Protein AF-A0A971NI83-F1 (afdb_monomer)

Structure (mmCIF, N/CA/C/O backbone):
data_AF-A0A971NI83-F1
#
_entry.id   AF-A0A971NI83-F1
#
loop_
_atom_site.group_PDB
_atom_site.id
_atom_site.type_symbol
_atom_site.label_atom_id
_atom_site.label_alt_id
_atom_site.label_comp_id
_atom_site.label_asym_id
_atom_site.label_entity_id
_atom_site.label_seq_id
_atom_site.pdbx_PDB_ins_code
_atom_site.Cartn_x
_atom_site.Cartn_y
_atom_site.Cartn_z
_atom_site.occupancy
_atom_site.B_iso_or_equiv
_atom_site.auth_seq_id
_atom_site.auth_comp_id
_atom_site.auth_asym_id
_atom_site.auth_atom_id
_atom_site.pdbx_PDB_model_num
ATOM 1 N N . MET A 1 1 ? 35.364 -11.938 -44.742 1.00 52.56 1 MET A N 1
ATOM 2 C CA . MET A 1 1 ? 33.900 -11.849 -44.535 1.00 52.56 1 MET A CA 1
ATOM 3 C C 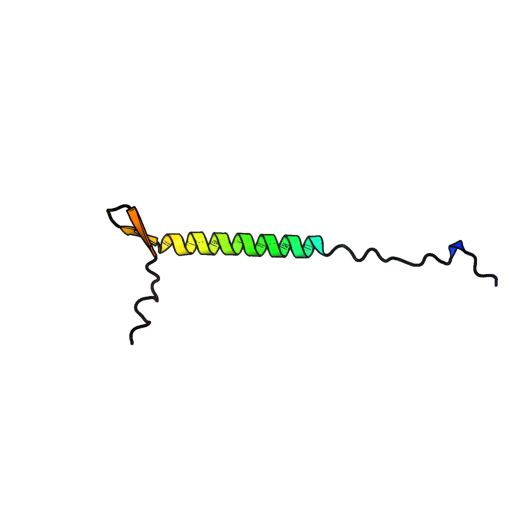. MET A 1 1 ? 33.579 -10.428 -44.101 1.00 52.56 1 MET A C 1
ATOM 5 O O . MET A 1 1 ? 33.976 -10.039 -43.014 1.00 52.56 1 MET A O 1
ATOM 9 N N . ALA A 1 2 ? 32.983 -9.626 -44.987 1.00 61.66 2 ALA A N 1
ATOM 10 C CA . ALA A 1 2 ? 32.647 -8.233 -44.699 1.00 61.66 2 ALA A CA 1
ATOM 11 C C . ALA A 1 2 ? 31.384 -8.179 -43.828 1.00 61.66 2 ALA A C 1
ATOM 13 O O . ALA A 1 2 ? 30.331 -8.675 -44.230 1.00 61.66 2 ALA A O 1
ATOM 14 N N . ILE A 1 3 ? 31.515 -7.612 -42.631 1.00 60.59 3 ILE A N 1
ATOM 15 C CA . ILE A 1 3 ? 30.414 -7.400 -41.687 1.00 60.59 3 ILE A CA 1
ATOM 16 C C . ILE A 1 3 ? 29.423 -6.440 -42.358 1.00 60.59 3 ILE A C 1
ATOM 18 O O . ILE A 1 3 ? 29.790 -5.320 -42.717 1.00 60.59 3 ILE A O 1
ATOM 22 N N . LYS A 1 4 ? 28.183 -6.882 -42.599 1.00 68.25 4 LYS A N 1
ATOM 23 C CA . LYS A 1 4 ? 27.165 -6.033 -43.232 1.00 68.25 4 LYS A CA 1
ATOM 24 C C . LYS A 1 4 ? 26.640 -5.037 -42.186 1.00 68.25 4 LYS A C 1
ATOM 26 O O . LYS A 1 4 ? 26.378 -5.446 -41.062 1.00 68.25 4 LYS A O 1
ATOM 31 N N . PRO A 1 5 ? 26.385 -3.761 -42.528 1.00 58.59 5 PRO A N 1
ATOM 32 C CA . PRO A 1 5 ? 25.868 -2.768 -41.575 1.00 58.59 5 PRO A CA 1
ATOM 33 C C . PRO A 1 5 ? 24.501 -3.144 -40.973 1.00 58.59 5 PRO A C 1
ATOM 35 O O . PRO A 1 5 ? 24.154 -2.678 -39.894 1.00 58.59 5 PRO A O 1
ATOM 38 N N . LYS A 1 6 ? 23.751 -4.052 -41.616 1.00 57.75 6 LYS A N 1
ATOM 39 C CA . LYS A 1 6 ? 22.524 -4.644 -41.055 1.00 57.75 6 LYS A CA 1
ATOM 40 C C . LYS A 1 6 ? 22.761 -5.544 -39.831 1.00 57.75 6 LYS A C 1
ATOM 42 O O . LYS A 1 6 ? 21.816 -5.803 -39.097 1.00 57.75 6 LYS A O 1
ATOM 47 N N . ASP A 1 7 ? 23.989 -6.025 -39.629 1.00 58.84 7 ASP A N 1
ATOM 48 C CA . ASP A 1 7 ? 24.370 -6.850 -38.476 1.00 58.84 7 ASP A CA 1
ATOM 49 C C . ASP A 1 7 ? 24.742 -5.986 -37.255 1.00 58.84 7 ASP A C 1
ATOM 51 O O . ASP A 1 7 ? 24.889 -6.505 -36.151 1.00 58.84 7 ASP A O 1
ATOM 55 N N . VAL A 1 8 ? 24.823 -4.655 -37.412 1.00 60.47 8 VAL A N 1
ATOM 56 C CA . VAL A 1 8 ? 25.125 -3.696 -36.330 1.00 60.47 8 VAL A CA 1
ATOM 57 C C . VAL A 1 8 ? 23.840 -3.150 -35.697 1.00 60.47 8 VAL A C 1
ATOM 59 O O . VAL A 1 8 ? 23.691 -1.959 -35.436 1.00 60.47 8 VAL A O 1
ATOM 62 N N . TYR A 1 9 ? 22.874 -4.024 -35.424 1.00 62.97 9 TYR A N 1
ATOM 63 C CA . TYR A 1 9 ? 21.750 -3.659 -34.562 1.00 62.97 9 TYR A CA 1
ATOM 64 C C . TYR A 1 9 ? 21.376 -4.803 -33.630 1.00 62.97 9 TYR A C 1
ATOM 66 O O . TYR A 1 9 ? 20.281 -5.360 -33.672 1.00 62.97 9 TYR A O 1
ATOM 74 N N . GLN A 1 10 ? 22.300 -5.145 -32.736 1.00 58.34 10 GLN A N 1
ATOM 75 C CA . GLN A 1 10 ? 21.972 -5.973 -31.585 1.00 58.34 10 GLN A CA 1
ATOM 76 C C . GLN A 1 10 ? 21.645 -5.102 -30.379 1.00 58.34 10 GLN A C 1
ATOM 78 O O . GLN A 1 10 ? 22.476 -4.776 -29.541 1.00 58.34 10 GLN A O 1
ATOM 83 N N . GLY A 1 11 ? 20.354 -4.792 -30.294 1.00 57.62 11 GLY A N 1
ATOM 84 C CA . GLY A 1 11 ? 19.653 -4.879 -29.028 1.00 57.62 11 GLY A CA 1
ATOM 85 C C . GLY A 1 11 ? 19.908 -3.737 -28.059 1.00 57.62 11 GLY A C 1
ATOM 86 O O . GLY A 1 11 ? 20.480 -3.941 -26.991 1.00 57.62 11 GLY A O 1
ATOM 87 N N . ARG A 1 12 ? 19.198 -2.624 -28.269 1.00 54.16 12 ARG A N 1
ATOM 88 C CA . ARG A 1 12 ? 18.517 -2.026 -27.116 1.00 54.16 12 ARG A CA 1
ATOM 89 C C . ARG A 1 12 ? 17.452 -3.042 -26.696 1.00 54.16 12 ARG A C 1
ATOM 91 O O . ARG A 1 12 ? 16.297 -2.940 -27.109 1.00 54.16 12 ARG A O 1
ATOM 98 N N . ARG A 1 13 ? 17.866 -4.091 -25.963 1.00 56.97 13 ARG A N 1
ATOM 99 C CA . ARG A 1 13 ? 16.953 -5.004 -25.269 1.00 56.97 13 ARG A CA 1
ATOM 100 C C . ARG A 1 13 ? 15.960 -4.077 -24.593 1.00 56.97 13 ARG A C 1
ATOM 102 O O . ARG A 1 13 ? 16.370 -3.245 -23.785 1.00 56.97 13 ARG A O 1
ATOM 109 N N . LYS A 1 14 ? 14.688 -4.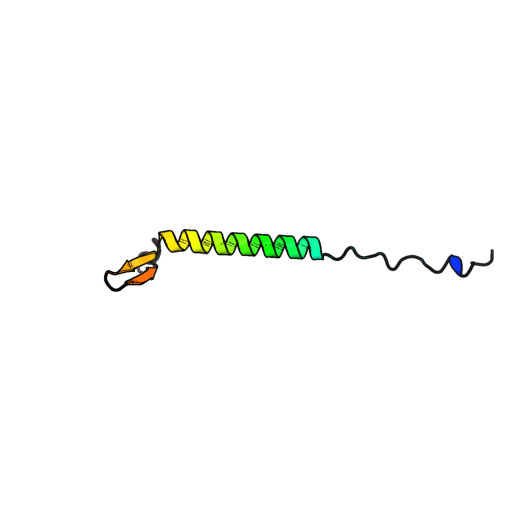139 -25.001 1.00 58.66 14 LYS A N 1
ATOM 110 C CA . LYS A 1 14 ? 13.592 -3.533 -24.253 1.00 58.66 14 LYS A CA 1
ATOM 111 C C . LYS A 1 14 ? 13.713 -4.139 -22.861 1.00 58.66 14 LYS A C 1
ATOM 113 O O . LYS A 1 14 ? 13.224 -5.240 -22.637 1.00 58.66 14 LYS A O 1
ATOM 118 N N . ALA A 1 15 ? 14.446 -3.477 -21.970 1.00 58.47 15 ALA A N 1
ATOM 119 C CA . ALA A 1 15 ? 14.395 -3.729 -20.551 1.00 58.47 15 ALA A CA 1
ATOM 120 C C . ALA A 1 15 ?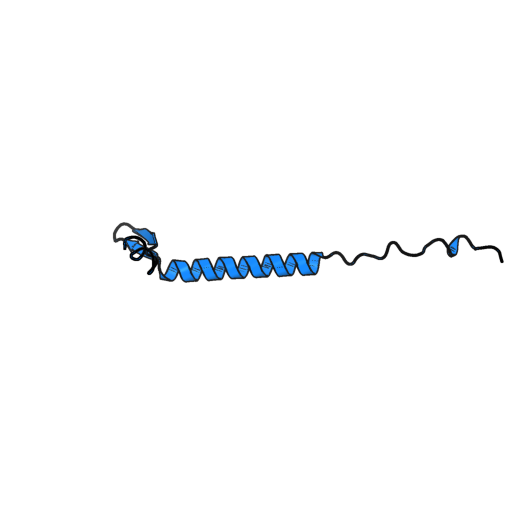 12.920 -3.531 -20.236 1.00 58.47 15 ALA A C 1
ATOM 122 O O . ALA A 1 15 ? 12.416 -2.408 -20.326 1.00 58.47 15 ALA A O 1
ATOM 123 N N . GLY A 1 16 ? 12.198 -4.649 -20.108 1.00 60.94 16 GLY A N 1
ATOM 124 C CA . GLY A 1 16 ? 10.761 -4.650 -19.909 1.00 60.94 16 GLY A CA 1
ATOM 125 C C . GLY A 1 16 ? 10.500 -3.685 -18.774 1.00 60.94 16 GLY A C 1
ATOM 126 O O . GLY A 1 16 ? 11.040 -3.878 -17.687 1.00 60.94 16 GLY A O 1
ATOM 127 N N . LYS A 1 17 ? 9.804 -2.580 -19.072 1.00 65.88 17 LYS A N 1
ATOM 128 C CA . LYS A 1 17 ? 9.580 -1.510 -18.103 1.00 65.88 17 LYS A CA 1
ATOM 129 C C . LYS A 1 17 ? 9.090 -2.184 -16.818 1.00 65.88 17 LYS A C 1
ATOM 131 O O . LYS A 1 17 ? 8.051 -2.846 -16.878 1.00 65.88 17 LYS A O 1
ATOM 136 N N . PRO A 1 18 ? 9.763 -2.011 -15.667 1.00 69.50 18 PRO A N 1
ATOM 137 C CA . PRO A 1 18 ? 9.340 -2.629 -14.410 1.00 69.50 18 PRO A CA 1
ATOM 138 C C . PRO A 1 18 ? 8.000 -2.070 -13.907 1.00 69.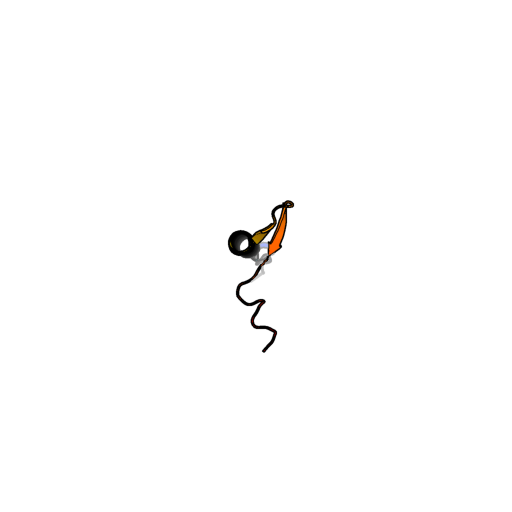50 18 PRO A C 1
ATOM 140 O O . PRO A 1 18 ? 7.558 -2.417 -12.819 1.00 69.50 18 PRO A O 1
ATOM 143 N N . GLY A 1 19 ? 7.321 -1.233 -14.703 1.00 77.00 19 GLY A N 1
ATOM 144 C CA . GLY A 1 19 ? 6.039 -0.610 -14.405 1.00 77.00 19 GLY A CA 1
ATOM 145 C C . GLY A 1 19 ? 4.962 -1.593 -13.966 1.00 77.00 19 GLY A C 1
ATOM 146 O O . GLY A 1 19 ? 4.141 -1.218 -13.143 1.00 77.00 19 GLY A O 1
ATOM 147 N N . ARG A 1 20 ? 4.993 -2.859 -14.414 1.00 83.38 20 ARG A N 1
ATOM 148 C CA . ARG A 1 20 ? 4.081 -3.875 -13.870 1.00 83.38 20 ARG A CA 1
ATOM 149 C C . ARG A 1 20 ? 4.370 -4.123 -12.388 1.00 83.38 20 ARG A C 1
ATOM 151 O O . ARG A 1 20 ? 3.462 -3.993 -11.585 1.00 83.38 20 ARG A O 1
ATOM 158 N N . ILE A 1 21 ? 5.616 -4.420 -12.022 1.00 85.44 21 ILE A N 1
ATOM 159 C CA . ILE A 1 21 ? 6.012 -4.670 -10.626 1.00 85.44 21 ILE A CA 1
ATOM 160 C C . ILE A 1 21 ? 5.727 -3.435 -9.767 1.00 85.44 21 ILE A C 1
ATOM 162 O O . ILE A 1 21 ? 5.093 -3.559 -8.729 1.00 85.44 21 ILE A O 1
ATOM 166 N N . ILE A 1 22 ? 6.103 -2.244 -10.240 1.00 89.00 22 ILE A N 1
ATOM 167 C CA . ILE A 1 22 ? 5.864 -0.984 -9.521 1.00 89.00 22 ILE A CA 1
ATOM 168 C C . ILE A 1 22 ? 4.362 -0.757 -9.288 1.00 89.00 22 ILE A C 1
ATOM 170 O O . ILE A 1 22 ? 3.967 -0.395 -8.182 1.00 89.00 22 ILE A O 1
ATOM 174 N N . ALA A 1 23 ? 3.517 -1.015 -10.292 1.00 90.19 23 ALA A N 1
ATOM 175 C CA . ALA A 1 23 ? 2.067 -0.893 -10.155 1.00 90.19 23 ALA A CA 1
ATOM 176 C C . ALA A 1 23 ? 1.488 -1.902 -9.150 1.00 90.19 23 ALA A C 1
ATOM 178 O O . ALA A 1 23 ? 0.645 -1.531 -8.337 1.00 90.19 23 ALA A O 1
ATOM 179 N N . TRP A 1 24 ? 1.963 -3.152 -9.161 1.00 94.00 24 TRP A N 1
ATOM 180 C CA . TRP A 1 24 ? 1.543 -4.164 -8.185 1.00 94.00 24 TRP A CA 1
ATOM 181 C C . TRP A 1 24 ? 1.962 -3.794 -6.761 1.00 94.00 24 TRP A C 1
ATOM 183 O O . TRP A 1 24 ? 1.147 -3.898 -5.848 1.00 94.00 24 TRP A O 1
ATOM 193 N N . THR A 1 25 ? 3.189 -3.303 -6.570 1.00 94.38 25 THR A N 1
ATOM 194 C CA . THR A 1 25 ? 3.663 -2.842 -5.259 1.00 94.38 25 THR A CA 1
ATOM 195 C C . THR A 1 25 ? 2.835 -1.663 -4.754 1.00 94.38 25 THR A C 1
ATOM 197 O O . THR A 1 25 ? 2.405 -1.668 -3.603 1.00 94.38 25 THR A O 1
ATOM 200 N N . ALA A 1 26 ? 2.557 -0.677 -5.610 1.00 95.38 26 ALA A N 1
ATOM 201 C CA . ALA A 1 26 ? 1.722 0.465 -5.247 1.00 95.38 26 ALA A CA 1
ATOM 202 C C . ALA A 1 26 ? 0.299 0.032 -4.854 1.00 95.38 26 ALA A C 1
ATOM 204 O O . ALA A 1 26 ? -0.213 0.474 -3.828 1.00 95.38 26 ALA A O 1
ATOM 205 N N . ALA A 1 27 ? -0.315 -0.878 -5.618 1.00 96.25 27 ALA A N 1
ATOM 206 C CA . ALA A 1 27 ? -1.636 -1.414 -5.301 1.00 96.25 27 ALA A CA 1
ATOM 207 C C . ALA A 1 27 ? -1.646 -2.175 -3.964 1.00 96.25 27 ALA A C 1
ATOM 209 O O . ALA A 1 27 ? -2.542 -1.962 -3.149 1.00 96.25 27 ALA A O 1
ATOM 210 N N . ALA A 1 28 ? -0.634 -3.009 -3.703 1.00 95.62 28 ALA A N 1
ATOM 211 C CA . ALA A 1 28 ? -0.514 -3.744 -2.444 1.00 95.62 28 ALA A CA 1
ATOM 212 C C . ALA A 1 28 ? -0.387 -2.803 -1.234 1.00 95.62 28 ALA A C 1
ATOM 214 O O . ALA A 1 28 ? -1.069 -3.002 -0.229 1.00 95.62 28 ALA A O 1
ATOM 215 N N . LEU A 1 29 ? 0.426 -1.747 -1.348 1.00 97.25 29 LEU A N 1
ATOM 216 C CA . LEU A 1 29 ? 0.553 -0.722 -0.306 1.00 97.25 29 LEU A CA 1
ATOM 217 C C . LEU A 1 29 ? -0.768 0.015 -0.064 1.00 97.25 29 LEU A C 1
ATOM 219 O O . LEU A 1 29 ? -1.117 0.286 1.082 1.00 97.25 29 LEU A O 1
ATOM 223 N N . PHE A 1 30 ? -1.523 0.302 -1.125 1.00 97.00 30 PHE A N 1
ATOM 224 C CA . PHE A 1 30 ? -2.814 0.976 -1.013 1.00 97.00 30 PHE A CA 1
ATOM 225 C C . PHE A 1 30 ? -3.849 0.107 -0.290 1.00 97.00 30 PHE A C 1
ATOM 227 O O . PHE A 1 30 ? -4.522 0.571 0.628 1.00 97.00 30 PHE A O 1
ATOM 234 N N . VAL A 1 31 ? -3.928 -1.178 -0.647 1.00 96.56 31 VAL A N 1
ATOM 235 C CA . VAL A 1 31 ? -4.798 -2.149 0.036 1.00 96.56 31 VAL A CA 1
ATOM 236 C C . VAL A 1 31 ? -4.405 -2.292 1.507 1.00 96.56 31 VAL A C 1
ATOM 238 O O . VAL A 1 31 ? -5.281 -2.287 2.371 1.00 96.56 31 VAL A O 1
ATOM 241 N N . LEU A 1 32 ? -3.104 -2.357 1.809 1.00 95.38 32 LEU A N 1
ATOM 242 C CA . LEU A 1 32 ? -2.608 -2.421 3.184 1.00 95.38 32 LEU A CA 1
ATOM 243 C C . LEU A 1 32 ? -3.007 -1.176 3.991 1.00 95.38 32 LEU A C 1
ATOM 245 O O . LEU A 1 32 ? -3.504 -1.308 5.108 1.00 95.38 32 LEU A O 1
ATOM 249 N N . ALA A 1 33 ? -2.840 0.020 3.422 1.00 94.06 33 ALA A N 1
ATOM 250 C CA . ALA A 1 33 ? -3.230 1.272 4.067 1.00 94.06 33 ALA A CA 1
ATOM 251 C C . ALA A 1 33 ? -4.738 1.318 4.365 1.00 94.06 33 ALA A C 1
ATOM 253 O O . ALA A 1 33 ? -5.136 1.706 5.463 1.00 94.06 33 ALA A O 1
ATOM 254 N N . ILE A 1 34 ? -5.573 0.864 3.424 1.00 93.38 34 ILE A N 1
ATOM 255 C CA . ILE A 1 34 ? -7.025 0.761 3.616 1.00 93.38 34 ILE A CA 1
ATOM 256 C C . ILE A 1 34 ? -7.351 -0.230 4.739 1.00 93.38 34 ILE A C 1
ATOM 258 O O . ILE A 1 34 ? -8.139 0.093 5.626 1.00 93.38 34 ILE A O 1
ATOM 262 N N . ALA A 1 35 ? -6.740 -1.416 4.737 1.00 89.94 35 ALA A N 1
ATOM 263 C CA . ALA A 1 35 ? -6.976 -2.428 5.764 1.00 89.94 35 ALA A CA 1
ATOM 264 C C . ALA A 1 35 ? -6.602 -1.918 7.165 1.00 89.94 35 ALA A C 1
ATOM 266 O O . ALA A 1 35 ? -7.382 -2.078 8.104 1.00 89.94 35 ALA A O 1
ATOM 267 N N . LEU A 1 36 ? -5.454 -1.244 7.291 1.00 87.00 36 LEU A N 1
ATOM 268 C CA . LEU A 1 36 ? -5.042 -0.594 8.535 1.00 87.00 36 LEU A CA 1
ATOM 269 C C . LEU A 1 36 ? -6.042 0.484 8.955 1.00 87.00 36 LEU A C 1
ATOM 271 O O . LEU A 1 36 ? -6.440 0.508 10.113 1.00 87.00 36 LEU A O 1
ATOM 275 N N . PHE A 1 37 ? -6.494 1.332 8.028 1.00 85.31 37 PHE A N 1
ATOM 276 C CA . PHE A 1 37 ? -7.474 2.380 8.314 1.00 85.31 37 PHE A CA 1
ATOM 277 C C . PHE A 1 37 ? -8.803 1.812 8.831 1.00 85.31 37 PHE A C 1
ATOM 279 O O . PHE A 1 37 ? -9.320 2.283 9.843 1.00 85.31 37 PHE A O 1
ATOM 286 N N . PHE A 1 38 ? -9.344 0.773 8.188 1.00 83.00 38 PHE A N 1
ATOM 287 C CA . PHE A 1 38 ? -10.571 0.115 8.649 1.00 83.00 38 PHE A CA 1
ATOM 288 C C . PHE A 1 38 ? -10.379 -0.623 9.978 1.00 83.00 38 PHE A C 1
ATOM 290 O O . PHE A 1 38 ? -11.256 -0.548 10.838 1.00 83.00 38 PHE A O 1
ATOM 297 N N . GLY A 1 39 ? -9.235 -1.283 10.174 1.00 81.00 39 GLY A N 1
ATOM 298 C CA . GLY A 1 39 ? -8.890 -1.921 11.444 1.00 81.00 39 GLY A CA 1
ATOM 299 C C . GLY A 1 39 ? -8.804 -0.907 12.584 1.00 81.00 39 GLY A C 1
ATOM 300 O O . GLY A 1 39 ? -9.458 -1.077 13.606 1.00 81.00 39 GLY A O 1
ATOM 301 N N . LEU A 1 40 ? -8.077 0.193 12.379 1.00 72.56 40 LEU A N 1
ATOM 302 C CA . LEU A 1 40 ? -7.951 1.303 13.329 1.00 72.56 40 LEU A CA 1
ATOM 303 C C . LEU A 1 40 ? -9.296 1.975 13.617 1.00 72.56 40 LEU A C 1
ATOM 305 O O . LEU A 1 40 ? -9.560 2.327 14.762 1.00 72.56 40 LEU A O 1
ATOM 309 N N . ARG A 1 41 ? -10.174 2.104 12.614 1.00 70.94 41 ARG A N 1
ATOM 310 C CA . ARG A 1 41 ? -11.531 2.634 12.803 1.00 70.94 41 ARG A CA 1
ATOM 311 C C . ARG A 1 41 ? -12.367 1.771 13.744 1.00 70.94 41 ARG A C 1
ATOM 313 O O . ARG A 1 41 ? -13.196 2.321 14.458 1.00 70.94 41 ARG A O 1
ATOM 320 N N . HIS A 1 42 ? -12.151 0.457 13.790 1.00 68.25 42 HIS A N 1
ATOM 321 C CA . HIS A 1 42 ? -12.846 -0.388 14.763 1.00 68.25 42 HIS A CA 1
ATOM 322 C C . HIS A 1 42 ? -12.455 -0.055 16.213 1.00 68.25 42 HIS A C 1
ATOM 324 O O . HIS A 1 42 ? -13.271 -0.217 17.116 1.00 68.25 42 HIS A O 1
ATOM 330 N N . PHE A 1 43 ? -11.245 0.474 16.417 1.00 61.84 43 PHE A N 1
ATOM 331 C CA . PHE A 1 43 ? -10.743 0.967 17.703 1.00 61.84 43 PHE A CA 1
ATOM 332 C C . PHE A 1 43 ? -10.999 2.469 17.925 1.00 61.84 43 PHE A C 1
ATOM 334 O O . PHE A 1 43 ? -10.599 3.019 18.951 1.00 61.84 43 PHE A O 1
ATOM 341 N N . ALA A 1 44 ? -11.637 3.157 16.973 1.00 59.66 44 ALA A N 1
ATOM 342 C CA . ALA A 1 44 ? -12.036 4.545 17.147 1.00 59.66 44 ALA A CA 1
ATOM 343 C C . ALA A 1 44 ? -13.328 4.586 17.970 1.00 59.66 44 ALA A C 1
ATOM 345 O O . ALA A 1 44 ? -14.402 4.224 17.485 1.00 59.66 44 ALA A O 1
ATOM 346 N N . VAL A 1 45 ? -13.211 5.018 19.224 1.00 58.09 45 VAL A N 1
ATOM 347 C CA . VAL A 1 45 ? -14.354 5.301 20.090 1.00 58.09 45 VAL A CA 1
ATOM 348 C C . VAL A 1 45 ? -14.724 6.765 19.869 1.00 58.09 45 VAL A C 1
ATOM 350 O O . VAL A 1 45 ? -13.880 7.661 19.937 1.00 58.09 45 VAL A O 1
ATOM 353 N N . TYR A 1 46 ? -15.985 7.009 19.533 1.00 57.84 46 TYR A N 1
ATOM 354 C CA . TYR A 1 46 ? -16.508 8.358 19.349 1.00 57.84 46 TYR A CA 1
ATOM 355 C C . TYR A 1 46 ? -17.123 8.819 20.670 1.00 57.84 46 TYR A C 1
ATOM 357 O O . TYR A 1 46 ? -17.960 8.113 21.229 1.00 57.84 46 TYR A O 1
ATOM 365 N N . ASP A 1 47 ? -16.685 9.973 21.167 1.00 58.34 47 ASP A N 1
ATOM 366 C CA . ASP A 1 47 ? -17.278 10.622 22.340 1.00 58.34 47 ASP A CA 1
ATOM 367 C C . ASP A 1 47 ? -18.653 11.230 21.986 1.00 58.34 47 ASP A C 1
ATOM 369 O O . ASP A 1 47 ? -18.946 11.469 20.809 1.00 58.34 47 ASP A O 1
ATOM 373 N N . GLU A 1 48 ? -19.491 11.522 22.983 1.00 55.94 48 GLU A N 1
ATOM 374 C CA . GLU A 1 48 ? -20.862 12.049 22.828 1.00 55.94 48 GLU A CA 1
ATOM 375 C C . GLU A 1 48 ? -20.911 13.392 22.066 1.00 55.94 48 GLU A C 1
ATOM 377 O O . GLU A 1 48 ? -21.929 13.755 21.477 1.00 55.94 48 GLU A O 1
ATOM 382 N N . TYR A 1 49 ? -19.776 14.094 21.999 1.00 70.50 49 TYR A N 1
ATOM 383 C CA . TYR A 1 49 ? -19.569 15.343 21.258 1.00 70.50 49 TYR A CA 1
ATOM 384 C C . TYR A 1 49 ? -19.053 15.145 19.818 1.00 70.50 49 TYR A C 1
ATOM 386 O O . TYR A 1 49 ? -18.702 16.116 19.147 1.00 70.50 49 TYR A O 1
ATOM 394 N N . GLY A 1 50 ? -18.965 13.903 19.332 1.00 59.44 50 GLY A N 1
ATOM 395 C CA . GLY A 1 50 ? -18.490 13.574 17.982 1.00 59.44 50 GLY A CA 1
ATOM 396 C C . GLY A 1 50 ? -16.968 13.624 17.808 1.00 59.44 50 GLY A C 1
ATOM 397 O O . GLY A 1 50 ? -16.474 13.556 16.681 1.00 59.44 50 GLY A O 1
ATOM 398 N N . ASN A 1 51 ? -16.213 13.729 18.904 1.00 62.91 51 ASN A N 1
ATOM 399 C 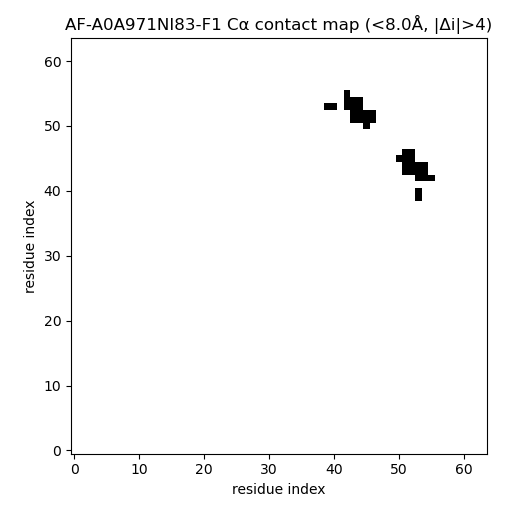CA . ASN A 1 51 ? -14.757 13.760 18.865 1.00 62.91 51 ASN A CA 1
ATOM 400 C C . ASN A 1 51 ? -14.208 12.324 18.801 1.00 62.91 51 ASN A C 1
ATOM 402 O O . ASN A 1 51 ? -14.538 11.482 19.638 1.00 62.91 51 ASN A O 1
ATOM 406 N N . ALA A 1 52 ? -13.401 12.023 17.783 1.00 62.81 52 ALA A N 1
ATOM 407 C CA . ALA 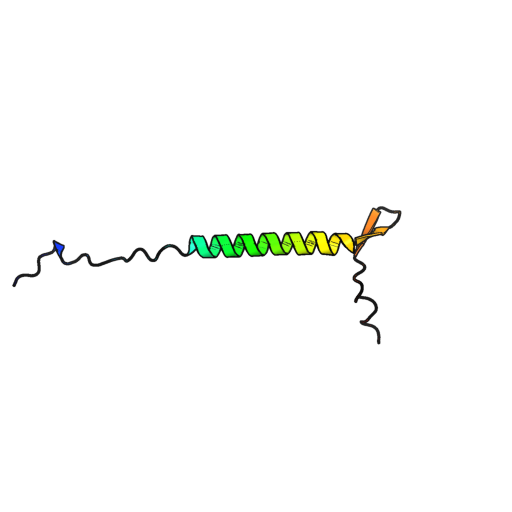A 1 52 ? -12.849 10.686 17.582 1.00 62.81 52 ALA A CA 1
ATOM 408 C C . ALA A 1 52 ? -11.596 10.503 18.446 1.00 62.81 52 ALA A C 1
ATOM 410 O O . ALA A 1 52 ? -10.557 11.106 18.170 1.00 62.81 52 ALA A O 1
ATOM 411 N N . THR A 1 53 ? -11.674 9.648 19.466 1.00 66.75 53 THR A N 1
ATOM 412 C CA . THR A 1 53 ? -10.496 9.227 20.232 1.00 66.75 53 THR A CA 1
ATOM 413 C C . THR A 1 53 ? -10.123 7.806 19.822 1.00 66.75 53 THR A C 1
ATOM 415 O O . THR A 1 53 ? -10.899 6.858 19.932 1.00 66.75 53 THR A O 1
ATOM 418 N N . VAL A 1 54 ? -8.923 7.652 19.261 1.00 63.06 54 VAL A N 1
ATOM 419 C CA . VAL A 1 54 ? -8.402 6.338 18.873 1.00 63.06 54 VAL A CA 1
ATOM 420 C C . VAL A 1 54 ? -7.790 5.707 20.119 1.00 63.06 54 VAL A C 1
ATOM 422 O O . VAL A 1 54 ? -6.663 6.034 20.492 1.00 63.06 54 VAL A O 1
ATOM 425 N N . VAL A 1 55 ? -8.539 4.829 20.787 1.00 65.44 55 VAL A N 1
ATOM 426 C CA . VAL A 1 55 ? -8.066 4.119 21.983 1.00 65.44 55 VAL A CA 1
ATOM 427 C C . VAL A 1 55 ? -7.490 2.782 21.540 1.00 65.44 55 VAL A C 1
ATOM 429 O O . VAL A 1 55 ? -8.194 1.793 21.348 1.00 65.44 55 VAL A O 1
ATOM 432 N N . LEU A 1 56 ? -6.178 2.767 21.327 1.00 64.06 56 LEU A N 1
ATOM 433 C CA . LEU A 1 56 ? -5.4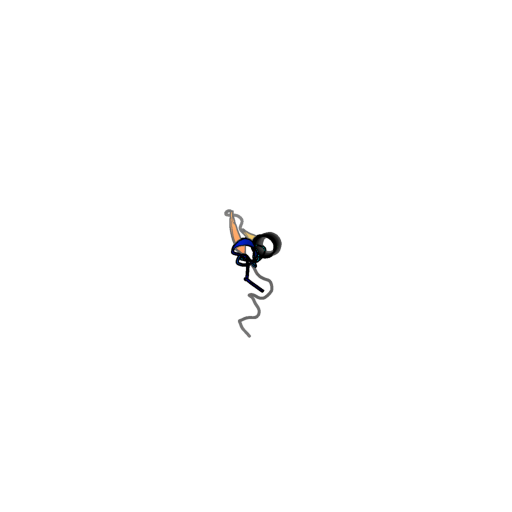54 1.552 20.976 1.00 64.06 56 LEU A CA 1
ATOM 434 C C . LEU A 1 56 ? -5.342 0.665 22.229 1.00 64.06 56 LEU A C 1
ATOM 436 O O . LEU A 1 56 ? -4.919 1.161 23.270 1.00 64.06 56 LEU A O 1
ATOM 440 N N . PRO A 1 57 ? -5.634 -0.647 22.166 1.00 58.38 57 PRO A N 1
ATOM 441 C CA . PRO A 1 57 ? -5.633 -1.522 23.348 1.00 58.38 57 PRO A CA 1
ATOM 442 C C . PRO A 1 57 ? -4.265 -1.654 24.049 1.00 58.38 57 PRO A C 1
ATOM 444 O O . PRO A 1 57 ? -4.187 -2.158 25.162 1.00 58.38 57 PRO A O 1
ATOM 447 N N . PHE A 1 58 ? -3.186 -1.183 23.422 1.00 62.81 58 PHE A N 1
ATOM 448 C CA . PHE A 1 58 ? -1.821 -1.151 23.959 1.00 62.81 58 PHE A CA 1
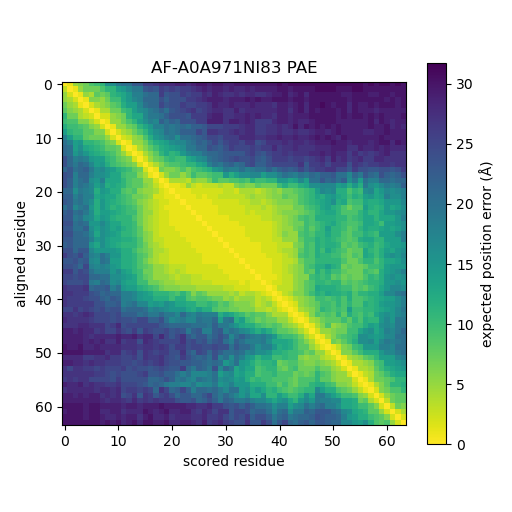ATOM 449 C C . PHE A 1 58 ? -1.399 0.224 24.507 1.00 62.81 58 PHE A C 1
ATOM 451 O O . PHE A 1 58 ? -0.315 0.341 25.074 1.00 62.81 58 PHE A O 1
ATOM 458 N N . SER A 1 59 ? -2.230 1.268 24.387 1.00 61.56 59 SER A N 1
ATOM 459 C CA . SER A 1 59 ? -1.890 2.611 24.884 1.00 61.56 59 SER A CA 1
ATOM 460 C C . SER A 1 59 ? -1.819 2.688 26.411 1.00 61.56 59 SER A C 1
ATOM 462 O O . SER A 1 59 ? -1.150 3.565 26.942 1.00 61.56 59 SER A O 1
ATOM 464 N N . GLN A 1 60 ? -2.470 1.760 27.120 1.00 57.72 60 GLN A N 1
ATOM 465 C CA . GLN A 1 60 ? -2.423 1.670 28.585 1.00 57.72 60 GLN A CA 1
ATOM 466 C C . GLN A 1 60 ? -1.190 0.914 29.109 1.00 57.72 60 GLN A C 1
ATOM 468 O O . GLN A 1 60 ? -0.928 0.925 30.307 1.00 57.72 60 GLN A O 1
ATOM 473 N N . SER A 1 61 ? -0.420 0.247 28.242 1.00 54.94 61 SER A N 1
ATOM 474 C CA . SER A 1 61 ? 0.750 -0.547 28.652 1.00 54.94 61 SER A CA 1
ATOM 475 C C . SER A 1 61 ? 2.075 0.217 28.592 1.00 54.94 61 SER A C 1
ATOM 477 O O . SER A 1 61 ? 3.109 -0.366 28.894 1.00 54.94 61 SER A O 1
ATOM 479 N N . ALA A 1 62 ? 2.067 1.502 28.224 1.00 54.47 62 ALA A N 1
ATOM 480 C CA . ALA A 1 62 ? 3.271 2.337 28.191 1.00 54.47 62 ALA A CA 1
ATOM 481 C C . ALA A 1 62 ? 3.632 2.969 29.555 1.00 54.47 62 ALA A C 1
ATOM 483 O O . ALA A 1 62 ? 4.605 3.711 29.633 1.00 54.47 62 ALA A O 1
ATOM 484 N N . GLU A 1 63 ? 2.867 2.685 30.617 1.00 53.72 63 GLU A N 1
ATOM 485 C CA . GLU A 1 63 ? 3.043 3.280 31.954 1.00 53.72 63 GLU A CA 1
ATOM 486 C C . GLU A 1 63 ? 3.323 2.238 33.059 1.00 53.72 63 GLU A C 1
ATOM 488 O O . GLU A 1 63 ? 2.874 2.382 34.196 1.00 53.72 63 GLU A O 1
ATOM 493 N N . LYS A 1 64 ? 4.063 1.164 32.755 1.00 39.31 64 LYS A N 1
ATOM 494 C CA . LYS A 1 64 ? 4.625 0.281 33.791 1.00 39.31 64 LYS A CA 1
ATOM 495 C C . LYS A 1 64 ? 6.085 -0.050 33.548 1.00 39.31 64 LYS A C 1
ATOM 497 O O . LYS A 1 64 ? 6.419 -0.393 32.394 1.00 39.31 64 LYS A O 1
#

Nearest PDB structures (foldseek):
  8h69-assembly1_A  TM=4.227E-01  e=4.466E+00  Influenza A virus (A/goose/Guangdong/1/1996(H5N1))

Sequence (64 aa):
MAIKPKDV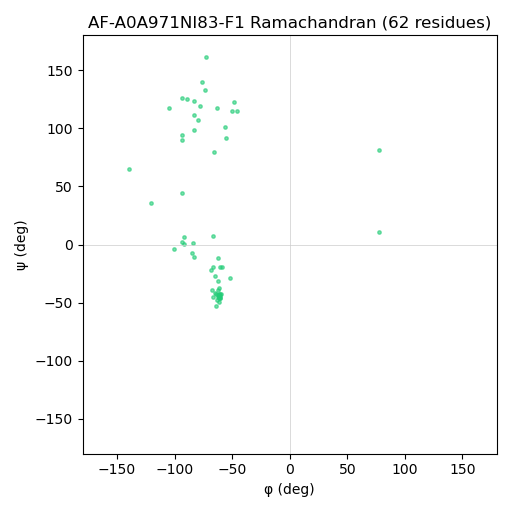YQGRRKAGKPGRIIAWTAAALFVLAIALFFGLRHFAVYDEYGNATVVLPFSQSAEK

Radius of gyration: 27.47 Å; Cα contacts (8 Å, |Δi|>4): 18; chains: 1; bounding box: 55×27×78 Å

pLDDT: mean 70.38, std 15.23, range [39.31, 97.25]

Foldseek 3Di:
DDDDVVNPDPDPPPPPPCVVVVVVVVVVVVVVVVVVVVVQVVQFDADPVRDTDRDDVCPVVPPD

Mean predicted aligned error: 15.66 Å

Solvent-accessible surface area (backbone atoms only — not comparable to full-atom values): 4189 Å² total; per-residue (Å²): 134,84,83,55,76,83,73,76,69,83,65,86,67,78,70,73,71,61,59,63,60,56,50,51,52,52,50,50,51,50,53,50,55,50,51,50,51,57,56,52,51,75,39,42,48,66,47,99,86,70,50,76,46,74,60,55,94,63,70,77,64,78,80,119

Secondary structure (DSSP, 8-state):
-PPPGGG----------THHHHHHHHHHHHHHHHHHHHHHHHTEEEPTTS-EEE--TTGGGG--